Protein AF-A0A7C8EV08-F1 (afdb_monomer)

Radius of gyration: 20.15 Å; Cα contacts (8 Å, |Δi|>4): 175; chains: 1; bounding box: 51×31×56 Å

pLDDT: mean 90.99, std 9.5, range [58.81, 98.06]

Solvent-accessible surface area (backbone atoms only — not comparable to full-atom values): 7073 Å² total; per-residue (Å²): 111,72,67,62,53,53,52,52,51,51,51,54,48,47,67,58,46,49,74,68,49,52,80,75,51,81,78,78,86,45,74,66,55,48,52,53,45,43,43,73,73,70,44,50,77,42,79,73,40,77,45,84,78,39,63,85,80,28,79,40,29,36,39,30,23,52,74,82,27,44,30,39,39,35,33,42,93,42,72,69,52,44,54,54,45,52,54,52,50,27,74,74,65,35,70,69,25,48,29,61,40,94,58,31,38,41,40,44,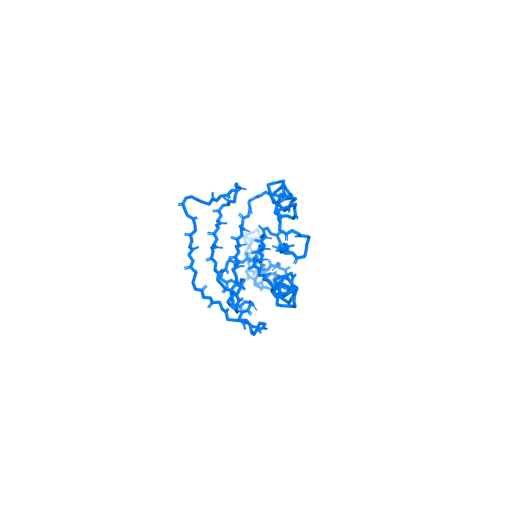55,64,93,48,65,67,59,35,44,52,53,34,52,52,55,52,69,107

Structure (mmCIF, N/CA/C/O backbone):
data_AF-A0A7C8EV08-F1
#
_entry.id   AF-A0A7C8EV08-F1
#
loop_
_atom_site.group_PDB
_atom_site.id
_atom_site.type_symbol
_atom_site.label_atom_id
_atom_site.label_alt_id
_atom_site.label_comp_id
_atom_site.label_asym_id
_atom_site.label_entity_id
_atom_site.label_seq_id
_atom_site.pdbx_PDB_ins_code
_atom_site.Cartn_x
_atom_site.Cartn_y
_atom_site.Cartn_z
_atom_site.occupancy
_atom_site.B_iso_or_equiv
_atom_site.auth_seq_id
_atom_site.auth_comp_id
_atom_site.auth_asym_id
_atom_site.auth_atom_id
_atom_site.pdbx_PDB_model_num
ATOM 1 N N . MET A 1 1 ? -38.322 -14.344 39.612 1.00 61.31 1 MET A N 1
ATOM 2 C CA . MET A 1 1 ? -38.398 -15.280 38.462 1.00 61.31 1 MET A CA 1
ATOM 3 C C . MET A 1 1 ? -38.534 -14.573 37.110 1.00 61.31 1 MET A C 1
ATOM 5 O O . MET A 1 1 ? -37.682 -14.799 36.267 1.00 61.31 1 MET A O 1
ATOM 9 N N . LYS A 1 2 ? -39.500 -13.661 36.900 1.00 66.44 2 LYS A N 1
ATOM 10 C CA . LYS A 1 2 ? -39.707 -12.978 35.597 1.00 66.44 2 LYS A CA 1
ATOM 11 C C . LYS A 1 2 ? -38.476 -12.233 35.037 1.00 66.44 2 LYS A C 1
ATOM 13 O O . LYS A 1 2 ? -38.202 -12.334 33.852 1.00 66.44 2 LYS A O 1
ATOM 18 N N . ARG A 1 3 ? -37.696 -11.543 35.882 1.00 65.81 3 ARG A N 1
ATOM 19 C CA . ARG A 1 3 ? -36.485 -10.810 35.448 1.00 65.81 3 ARG A CA 1
ATOM 20 C C . ARG A 1 3 ? -35.357 -11.726 34.959 1.00 65.81 3 ARG A C 1
ATOM 22 O O . ARG A 1 3 ? -34.731 -11.413 33.960 1.00 65.81 3 ARG A O 1
ATOM 29 N N . ALA A 1 4 ? -35.143 -12.868 35.614 1.00 73.81 4 ALA A N 1
ATOM 30 C CA . ALA A 1 4 ? -34.124 -13.838 35.202 1.00 73.81 4 ALA A CA 1
ATOM 31 C C . ALA A 1 4 ? -34.464 -14.485 33.847 1.00 73.81 4 ALA A C 1
ATOM 33 O O . ALA A 1 4 ? -33.584 -14.704 33.023 1.00 73.81 4 ALA A O 1
ATOM 34 N N . LEU A 1 5 ? -35.755 -14.718 33.597 1.00 79.06 5 LEU A N 1
ATOM 35 C CA . LEU A 1 5 ? -36.247 -15.295 32.347 1.00 79.06 5 LEU A CA 1
ATOM 36 C C . LEU A 1 5 ? -36.130 -14.301 31.177 1.00 79.06 5 LEU A C 1
ATOM 38 O O . LEU A 1 5 ? -35.709 -14.683 30.092 1.00 79.06 5 LEU A O 1
ATOM 42 N N . ILE A 1 6 ? -36.403 -13.014 31.420 1.00 80.94 6 ILE A N 1
ATOM 43 C CA . ILE A 1 6 ? -36.201 -11.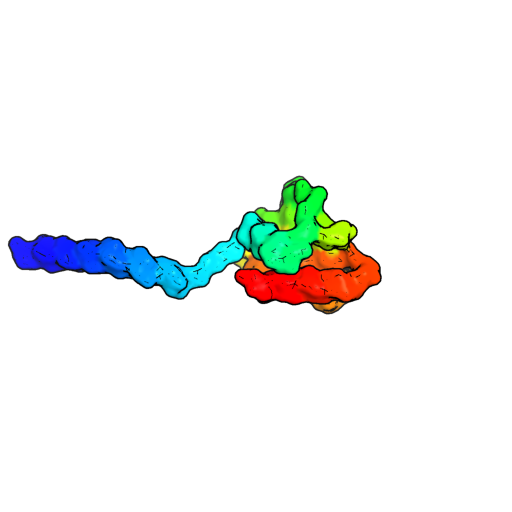938 30.433 1.00 80.94 6 ILE A CA 1
ATOM 44 C C . ILE A 1 6 ? -34.713 -11.768 30.097 1.00 80.94 6 ILE A C 1
ATOM 46 O O . ILE A 1 6 ? -34.361 -11.694 28.926 1.00 80.94 6 ILE A O 1
ATOM 50 N N . VAL A 1 7 ? -33.832 -11.753 31.104 1.00 83.19 7 VAL A N 1
ATOM 51 C CA . VAL A 1 7 ? -32.379 -11.641 30.883 1.00 83.19 7 VAL A CA 1
ATOM 52 C C . VAL A 1 7 ? -31.855 -12.834 30.083 1.00 83.19 7 VAL A C 1
ATOM 54 O O . VAL A 1 7 ? -31.109 -12.645 29.129 1.00 83.19 7 VAL A O 1
ATOM 57 N N . SER A 1 8 ? -32.294 -14.053 30.407 1.00 82.69 8 SER A N 1
ATOM 58 C CA . SER A 1 8 ? -31.912 -15.254 29.656 1.00 82.69 8 SER A CA 1
ATOM 59 C C . SER A 1 8 ? -32.386 -15.209 28.199 1.00 82.69 8 SER A C 1
ATOM 61 O O . SER A 1 8 ? -31.625 -15.585 27.310 1.00 82.69 8 SER A O 1
ATOM 63 N N . LEU A 1 9 ? -33.593 -14.694 27.941 1.00 84.75 9 LEU A N 1
ATOM 64 C CA . LEU A 1 9 ? -34.120 -14.532 26.585 1.00 84.75 9 LEU A CA 1
ATOM 65 C C . LEU A 1 9 ? -33.314 -13.502 25.775 1.00 84.75 9 LEU A C 1
ATOM 67 O O . LEU A 1 9 ? -33.031 -13.730 24.604 1.00 84.75 9 LEU A O 1
ATOM 71 N N . ILE A 1 10 ? -32.909 -12.395 26.406 1.00 85.19 10 ILE A N 1
ATOM 72 C CA . ILE A 1 10 ? -32.084 -11.351 25.777 1.00 85.19 10 ILE A CA 1
ATOM 73 C C . ILE A 1 10 ? -30.692 -11.889 25.434 1.00 85.19 10 ILE A C 1
ATOM 75 O O . ILE A 1 10 ? -30.204 -11.651 24.334 1.00 85.19 10 ILE A O 1
ATOM 79 N N . VAL A 1 11 ? -30.065 -12.646 26.338 1.00 85.31 11 VAL A N 1
ATOM 80 C CA . VAL A 1 11 ? -28.749 -13.258 26.092 1.00 85.31 11 VAL A CA 1
ATOM 81 C C . VAL A 1 11 ? -28.829 -14.296 24.970 1.00 85.31 11 VAL A C 1
ATOM 83 O O . VAL A 1 11 ? -27.979 -14.295 24.084 1.00 85.31 11 VAL A O 1
ATOM 86 N N . ALA A 1 12 ? -29.869 -15.136 24.957 1.00 85.12 12 ALA A N 1
ATOM 87 C CA . ALA A 1 12 ? -30.092 -16.098 23.878 1.00 85.12 12 ALA A CA 1
ATOM 88 C C . ALA A 1 12 ? -30.326 -15.398 22.529 1.00 85.12 12 ALA A C 1
ATOM 90 O O . ALA A 1 12 ? -29.753 -15.803 21.521 1.00 85.12 12 ALA A O 1
ATOM 91 N N . ALA A 1 13 ? -31.105 -14.313 22.516 1.00 85.06 13 ALA A N 1
ATOM 92 C CA . ALA A 1 13 ? -31.314 -13.508 21.319 1.00 85.06 13 ALA A CA 1
ATOM 93 C C . ALA A 1 13 ? -30.006 -12.866 20.828 1.00 85.06 13 ALA A C 1
ATOM 95 O O . ALA A 1 13 ? -29.711 -12.953 19.643 1.00 85.06 13 ALA A O 1
ATOM 96 N N . LEU A 1 14 ? -29.190 -12.292 21.719 1.00 83.50 14 LEU A N 1
ATOM 97 C CA . LEU A 1 14 ? -27.880 -11.717 21.384 1.00 83.50 14 LEU A CA 1
ATOM 98 C C . LEU A 1 14 ? -26.917 -12.755 20.797 1.00 83.50 14 LEU A C 1
ATOM 100 O O . LEU A 1 14 ? -26.275 -12.474 19.790 1.00 83.50 14 LEU A O 1
ATOM 104 N N . LEU A 1 15 ? -26.853 -13.960 21.369 1.00 84.75 15 LEU A N 1
ATOM 105 C CA . LEU A 1 15 ? -25.997 -15.040 20.863 1.00 84.75 15 LEU A CA 1
ATOM 106 C C . LEU A 1 15 ? -26.370 -15.482 19.442 1.00 84.75 15 LEU A C 1
ATOM 108 O O . LEU A 1 15 ? -25.491 -15.873 18.679 1.00 84.75 15 LEU A O 1
ATOM 112 N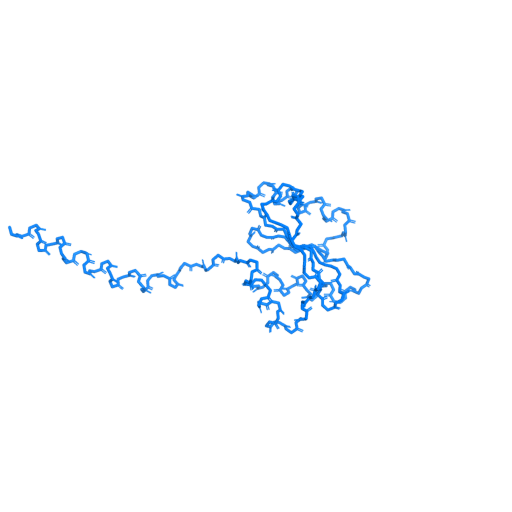 N . ILE A 1 16 ? -27.650 -15.391 19.076 1.00 84.38 16 ILE A N 1
ATOM 113 C CA . ILE A 1 16 ? -28.130 -15.688 17.720 1.00 84.38 16 ILE A CA 1
ATOM 114 C C . ILE A 1 16 ? -27.919 -14.485 16.790 1.00 84.38 16 ILE A C 1
ATOM 116 O O . ILE A 1 16 ? -27.589 -14.661 15.620 1.00 84.38 16 ILE A O 1
ATOM 120 N N . LEU A 1 17 ? -28.080 -13.259 17.296 1.00 80.75 17 LEU A N 1
ATOM 121 C CA . LEU A 1 17 ? -28.001 -12.042 16.489 1.00 80.75 17 LEU A CA 1
ATOM 122 C C . LEU A 1 17 ? -26.558 -11.684 16.099 1.00 80.75 17 LEU A C 1
ATOM 124 O O . LEU A 1 17 ? -26.330 -11.231 14.984 1.00 80.75 17 LEU A O 1
ATOM 128 N N . ILE A 1 18 ? -25.577 -11.908 16.979 1.00 76.62 18 ILE A N 1
ATOM 129 C CA . ILE A 1 18 ? -24.162 -11.568 16.738 1.00 76.62 18 ILE A CA 1
ATOM 130 C C . ILE A 1 18 ? -23.595 -12.207 15.451 1.00 76.62 18 ILE A C 1
ATOM 132 O O . ILE A 1 18 ? -23.080 -11.457 14.624 1.00 76.62 18 ILE A O 1
ATOM 136 N N . PRO A 1 19 ? -23.698 -13.529 15.204 1.00 75.50 19 PRO A N 1
ATOM 137 C CA . PRO A 1 19 ? -23.173 -14.132 13.974 1.00 75.50 19 PRO A CA 1
ATOM 138 C C . PRO A 1 19 ? -23.948 -13.722 12.713 1.00 75.50 19 PRO A C 1
ATOM 140 O O . PRO A 1 19 ? -23.389 -13.764 11.624 1.00 75.50 19 PRO A O 1
ATOM 143 N N . VAL A 1 20 ? -25.209 -13.294 12.845 1.00 80.31 20 VAL A N 1
ATOM 144 C CA . 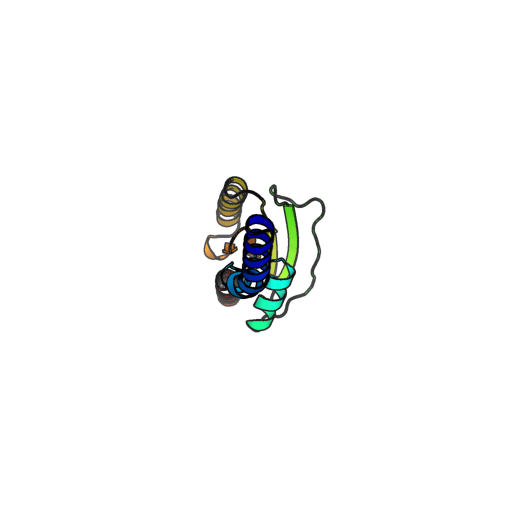VAL A 1 20 ? -26.015 -12.769 11.727 1.00 80.31 20 VAL A CA 1
ATOM 145 C C . VAL A 1 20 ? -25.628 -11.326 11.390 1.00 80.31 20 VAL A C 1
ATOM 147 O O . VAL A 1 20 ? -25.693 -10.927 10.231 1.00 80.31 20 VAL A O 1
ATOM 150 N N . LEU A 1 21 ? -25.211 -10.544 12.390 1.00 72.38 21 LEU A N 1
ATOM 151 C CA . LEU A 1 21 ? -24.774 -9.158 12.220 1.00 72.38 21 LEU A CA 1
ATOM 152 C C . LEU A 1 21 ? -23.282 -9.034 11.875 1.00 72.38 21 LEU A C 1
ATOM 154 O O . LEU A 1 21 ? -22.895 -8.038 11.278 1.00 72.38 21 LEU A O 1
ATOM 158 N N . ALA A 1 22 ? -22.447 -10.021 12.214 1.00 64.81 22 ALA A N 1
ATOM 159 C CA . ALA A 1 22 ? -21.010 -10.009 11.919 1.00 64.81 22 ALA A CA 1
ATOM 160 C C . ALA A 1 22 ? -20.665 -9.763 10.429 1.00 64.81 22 ALA A C 1
ATO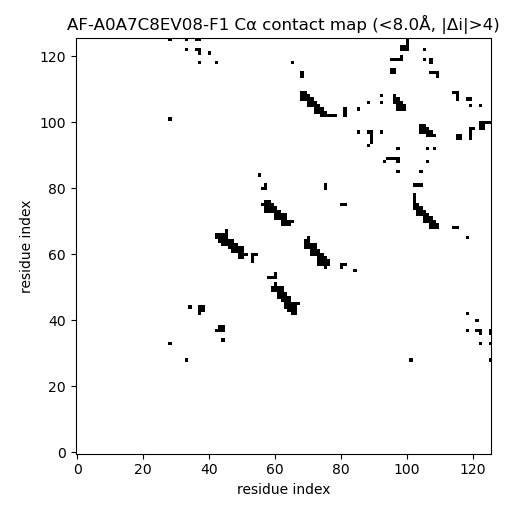M 162 O O . ALA A 1 22 ? -19.775 -8.955 10.179 1.00 64.81 22 ALA A O 1
ATOM 163 N N . PRO A 1 23 ? -21.379 -10.339 9.435 1.00 64.81 23 PRO A N 1
ATOM 164 C CA . PRO A 1 23 ? -21.137 -10.070 8.014 1.00 64.81 23 PRO A CA 1
ATOM 165 C C . PRO A 1 23 ? -21.542 -8.659 7.565 1.00 64.81 23 PRO A C 1
ATOM 167 O O . PRO A 1 23 ? -21.214 -8.262 6.452 1.00 64.81 23 PRO A O 1
ATOM 170 N N . LEU A 1 24 ? -22.292 -7.912 8.387 1.00 67.75 24 LEU A N 1
ATOM 171 C CA . LEU A 1 24 ? -22.688 -6.532 8.083 1.00 67.75 24 LEU A CA 1
ATOM 172 C C . LEU A 1 24 ? -21.592 -5.518 8.434 1.00 67.75 24 LEU A C 1
ATOM 174 O O . LEU A 1 24 ? -21.694 -4.359 8.032 1.00 67.75 24 LEU A O 1
ATOM 178 N N . PHE A 1 25 ? -20.560 -5.928 9.177 1.00 61.41 25 PHE A N 1
ATOM 179 C CA . PHE A 1 25 ? -19.394 -5.092 9.433 1.00 61.41 25 PHE A CA 1
ATOM 180 C C . PHE A 1 25 ? -18.341 -5.366 8.354 1.00 61.41 25 PHE A C 1
ATOM 182 O O . PHE A 1 25 ? -17.959 -6.523 8.172 1.00 61.41 25 PHE A O 1
ATOM 189 N N . PRO A 1 26 ? -17.866 -4.337 7.629 1.00 58.81 26 PRO A N 1
ATOM 190 C CA . PRO A 1 26 ? -16.824 -4.525 6.630 1.00 58.81 26 PRO A CA 1
ATOM 191 C C . PRO A 1 26 ? -15.574 -5.097 7.304 1.00 58.81 26 PRO A C 1
ATOM 193 O O . PRO A 1 26 ? -15.142 -4.603 8.350 1.00 58.81 26 PRO A O 1
ATOM 196 N N . SER A 1 27 ? -15.003 -6.147 6.715 1.00 65.50 27 SER A N 1
AT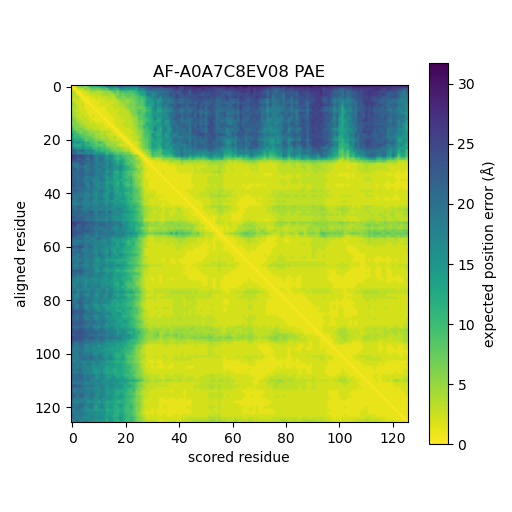OM 197 C CA . SER A 1 27 ? -13.715 -6.683 7.141 1.00 65.50 27 SER A CA 1
ATOM 198 C C . SER A 1 27 ? -12.669 -5.578 7.048 1.00 65.50 27 SER A C 1
ATOM 200 O O . SER A 1 27 ? -12.509 -4.950 5.999 1.00 65.50 27 SER A O 1
ATOM 202 N N . GLN A 1 28 ? -11.976 -5.317 8.157 1.00 76.62 28 GLN A N 1
ATOM 203 C CA . GLN A 1 28 ? -10.827 -4.421 8.130 1.00 76.62 28 GLN A CA 1
ATOM 204 C C . GLN A 1 28 ? -9.777 -5.032 7.210 1.00 76.62 28 GLN A C 1
ATOM 206 O O . GLN A 1 28 ? -9.453 -6.213 7.338 1.00 76.62 28 GLN A O 1
ATOM 211 N N . LEU A 1 29 ? -9.283 -4.232 6.270 1.00 88.00 29 LEU A N 1
ATOM 212 C CA . LEU A 1 29 ? -8.223 -4.659 5.374 1.00 88.00 29 LEU A CA 1
ATOM 213 C C . LEU A 1 29 ? -6.956 -4.930 6.204 1.00 88.00 29 LEU A C 1
ATOM 215 O O . LEU A 1 29 ? -6.604 -4.137 7.079 1.00 88.00 29 LEU A O 1
ATOM 219 N N . THR A 1 30 ? -6.290 -6.055 5.958 1.00 91.94 30 THR A N 1
ATOM 220 C CA . THR A 1 30 ? -5.005 -6.403 6.585 1.00 91.94 30 THR A CA 1
ATOM 221 C C . THR A 1 30 ? -3.912 -6.466 5.527 1.00 91.94 30 THR A C 1
ATOM 223 O O . THR A 1 30 ? -4.208 -6.504 4.333 1.00 91.94 30 THR A O 1
ATOM 226 N N . VAL A 1 31 ? -2.645 -6.485 5.949 1.00 89.94 31 VAL A N 1
ATOM 227 C CA . VAL A 1 31 ? -1.508 -6.642 5.025 1.00 89.94 31 VAL A CA 1
ATOM 228 C C . VAL A 1 31 ? -1.632 -7.956 4.248 1.00 89.94 31 VAL A C 1
ATOM 230 O O . VAL A 1 31 ? -1.523 -7.960 3.026 1.00 89.94 31 VAL A O 1
ATOM 233 N N . GLU A 1 32 ? -1.967 -9.043 4.940 1.00 91.00 32 GLU A N 1
ATOM 234 C CA . GLU A 1 32 ? -2.171 -10.362 4.339 1.00 91.00 32 GLU A CA 1
ATOM 235 C C . GLU A 1 32 ? -3.369 -10.358 3.381 1.00 91.00 32 GLU A C 1
ATOM 237 O O . GLU A 1 32 ? -3.278 -10.878 2.274 1.00 91.00 32 GLU A O 1
ATOM 242 N N . GLY A 1 33 ? -4.476 -9.707 3.758 1.00 92.81 33 GLY A N 1
ATOM 243 C CA . GLY A 1 33 ? -5.649 -9.577 2.891 1.00 92.81 33 GLY A CA 1
ATOM 244 C C . GLY A 1 33 ? -5.361 -8.765 1.625 1.00 92.81 33 GLY A C 1
ATOM 245 O O . GLY A 1 33 ? -5.908 -9.063 0.565 1.00 92.81 33 GLY A O 1
ATOM 246 N N . ILE A 1 34 ? -4.464 -7.777 1.707 1.00 95.56 34 ILE A N 1
ATOM 247 C CA . ILE A 1 34 ? -3.978 -7.044 0.533 1.00 95.56 34 ILE A CA 1
ATOM 248 C C . ILE A 1 34 ? -3.178 -7.973 -0.373 1.00 95.56 34 ILE A C 1
ATOM 250 O O . ILE A 1 34 ? -3.433 -8.012 -1.572 1.00 95.56 34 ILE A O 1
ATOM 254 N N . GLU A 1 35 ? -2.234 -8.734 0.172 1.00 94.25 35 GLU A N 1
ATOM 255 C CA . GLU A 1 35 ? -1.406 -9.664 -0.604 1.00 94.25 35 GLU A CA 1
ATOM 256 C C . GLU A 1 35 ? -2.246 -10.731 -1.302 1.00 94.25 35 GLU A C 1
ATOM 258 O O . GLU A 1 35 ? -2.135 -10.908 -2.517 1.00 94.25 35 GLU A O 1
ATOM 263 N N . GLU A 1 36 ? -3.143 -11.383 -0.564 1.00 94.62 36 GLU A N 1
ATOM 264 C CA . GLU A 1 36 ? -4.084 -12.360 -1.110 1.00 94.62 36 GLU A CA 1
ATOM 265 C C . GLU A 1 36 ? -4.991 -11.735 -2.173 1.00 94.62 36 GLU A C 1
ATOM 267 O O . GLU A 1 36 ? -5.188 -12.319 -3.241 1.00 94.62 36 GLU A O 1
ATOM 272 N N . GLY A 1 37 ? -5.498 -10.525 -1.924 1.00 95.00 37 GLY A N 1
ATOM 273 C CA . GLY A 1 37 ? -6.306 -9.773 -2.878 1.00 95.00 37 GLY A CA 1
ATOM 274 C C . GLY A 1 37 ? -5.550 -9.471 -4.173 1.00 95.00 37 GLY A C 1
ATOM 275 O O . GLY A 1 37 ? -6.053 -9.724 -5.270 1.00 95.00 37 GLY A O 1
ATOM 276 N N . MET A 1 38 ? -4.306 -9.004 -4.072 1.00 97.44 38 MET A N 1
ATOM 277 C CA . MET A 1 38 ? -3.448 -8.735 -5.228 1.00 97.44 38 MET A CA 1
ATOM 278 C C . MET A 1 38 ? -3.136 -10.018 -6.012 1.00 97.44 38 MET A C 1
ATOM 280 O O . MET A 1 38 ? -3.210 -10.017 -7.244 1.00 97.44 38 MET A O 1
ATOM 284 N N . ILE A 1 39 ? -2.863 -11.130 -5.326 1.00 96.69 39 ILE A N 1
ATOM 285 C CA . ILE A 1 39 ? -2.695 -12.446 -5.961 1.00 96.69 39 ILE A CA 1
ATOM 286 C C . ILE A 1 39 ? -3.989 -12.873 -6.669 1.00 96.69 39 ILE A C 1
ATOM 288 O O . ILE A 1 39 ? -3.943 -13.333 -7.811 1.00 96.69 39 ILE A O 1
ATOM 292 N N . GLY A 1 40 ? -5.151 -12.648 -6.050 1.00 95.81 40 GLY A N 1
ATOM 293 C CA . GLY A 1 40 ? -6.470 -12.893 -6.642 1.00 95.81 40 GLY A CA 1
ATOM 294 C C . GLY A 1 40 ? -6.731 -12.086 -7.920 1.00 95.81 40 GLY A C 1
ATOM 295 O O . GLY A 1 40 ? -7.373 -12.582 -8.845 1.00 95.81 40 GLY A O 1
ATOM 296 N N . HIS A 1 41 ? -6.163 -10.882 -8.027 1.00 96.19 41 HIS A N 1
ATOM 297 C CA . HIS A 1 41 ? -6.162 -10.071 -9.251 1.00 96.19 41 HIS A CA 1
ATOM 298 C C . HIS A 1 41 ? -5.121 -10.509 -10.303 1.00 96.19 41 HIS A C 1
ATOM 300 O O . HIS A 1 41 ? -5.013 -9.884 -11.363 1.00 96.19 41 HIS A O 1
ATOM 306 N N . GLY A 1 42 ? -4.376 -11.589 -10.051 1.00 96.56 42 GLY A N 1
ATOM 307 C CA . GLY A 1 42 ? -3.399 -12.159 -10.977 1.00 96.56 42 GLY A CA 1
ATOM 308 C C . GLY A 1 42 ? -2.026 -11.487 -10.935 1.00 96.56 42 GLY A C 1
ATOM 309 O O . GLY A 1 42 ? -1.284 -11.564 -11.918 1.00 96.56 42 GLY A O 1
ATOM 310 N N . PHE A 1 43 ? -1.686 -10.805 -9.838 1.00 98.00 43 PHE A N 1
ATOM 311 C CA . PHE A 1 43 ? -0.334 -10.301 -9.610 1.00 98.00 43 PHE A CA 1
ATOM 312 C C . PHE A 1 43 ? 0.519 -11.319 -8.851 1.00 98.00 43 PHE A C 1
ATOM 314 O O . PHE A 1 43 ? 0.045 -12.052 -7.991 1.00 98.00 43 PHE A O 1
ATOM 321 N N . THR A 1 44 ? 1.811 -11.325 -9.145 1.00 98.06 44 THR A N 1
ATOM 322 C CA . THR A 1 44 ? 2.830 -12.037 -8.383 1.00 98.06 44 THR A CA 1
ATOM 323 C C . THR A 1 44 ? 3.448 -11.071 -7.387 1.00 98.06 44 THR A C 1
ATOM 325 O O . THR A 1 44 ? 3.983 -10.035 -7.792 1.00 98.06 44 THR A O 1
ATOM 328 N N . ILE A 1 45 ? 3.401 -11.429 -6.107 1.00 97.31 45 ILE A N 1
ATOM 329 C CA . ILE A 1 45 ? 4.091 -10.722 -5.027 1.00 97.31 45 ILE A CA 1
ATOM 330 C C . ILE A 1 45 ? 5.422 -11.429 -4.746 1.00 97.31 45 ILE A C 1
ATOM 332 O O . ILE A 1 45 ? 5.499 -12.658 -4.788 1.00 97.31 45 ILE A O 1
ATOM 336 N N . GLY A 1 46 ? 6.486 -10.668 -4.505 1.00 95.75 46 GLY A N 1
ATOM 337 C CA . GLY A 1 46 ? 7.796 -11.217 -4.154 1.00 95.75 46 GLY A CA 1
ATOM 338 C C . GLY A 1 46 ? 8.692 -10.204 -3.452 1.00 95.75 46 GLY A C 1
ATOM 339 O O . GLY A 1 46 ? 8.338 -9.033 -3.355 1.00 95.75 46 GLY A O 1
ATOM 340 N N . ASN A 1 47 ? 9.875 -10.636 -3.002 1.00 95.31 47 ASN A N 1
ATOM 341 C CA . ASN A 1 47 ? 10.854 -9.799 -2.284 1.00 95.31 47 ASN A CA 1
ATOM 342 C C . ASN A 1 47 ? 10.244 -9.017 -1.110 1.00 95.31 47 ASN A C 1
ATOM 344 O O . ASN A 1 47 ? 10.559 -7.849 -0.896 1.00 95.31 47 ASN A O 1
ATOM 348 N N . GLU A 1 48 ? 9.337 -9.656 -0.378 1.00 95.88 48 GLU A N 1
ATOM 349 C CA . GLU A 1 48 ? 8.666 -9.027 0.747 1.00 95.88 48 GLU A CA 1
ATOM 350 C C . GLU A 1 48 ? 9.629 -8.817 1.912 1.00 95.88 48 GLU A C 1
ATOM 352 O O . GLU A 1 48 ? 10.296 -9.743 2.379 1.00 95.88 48 GLU A O 1
ATOM 357 N N . GLN A 1 49 ? 9.662 -7.590 2.411 1.00 96.69 49 GLN A N 1
ATOM 358 C CA . GLN A 1 49 ? 10.456 -7.201 3.555 1.00 96.69 49 GLN A CA 1
ATOM 359 C C . GLN A 1 49 ? 9.679 -6.195 4.398 1.00 96.69 49 GLN A C 1
ATOM 361 O O . GLN A 1 49 ? 9.318 -5.111 3.937 1.00 96.69 49 GLN A O 1
ATOM 366 N N . THR A 1 50 ? 9.458 -6.535 5.664 1.00 95.81 50 THR A N 1
ATOM 367 C CA . THR A 1 50 ? 8.986 -5.563 6.652 1.00 95.81 50 THR A CA 1
ATOM 368 C C . THR A 1 50 ? 10.092 -4.549 6.928 1.00 95.81 50 THR A C 1
ATOM 370 O O . THR A 1 50 ? 11.241 -4.926 7.166 1.00 95.81 50 THR A O 1
ATOM 373 N N . VAL A 1 51 ? 9.746 -3.266 6.895 1.00 94.94 51 VAL A N 1
ATOM 374 C CA . VAL A 1 51 ? 10.665 -2.167 7.203 1.00 94.94 51 VAL A CA 1
ATOM 375 C C . VAL A 1 51 ? 10.512 -1.806 8.681 1.00 94.94 51 VAL A C 1
ATOM 377 O O . VAL A 1 51 ? 9.412 -1.471 9.119 1.00 94.94 51 VAL A O 1
ATOM 380 N N . ASP A 1 52 ? 11.607 -1.902 9.441 1.00 93.38 52 ASP A N 1
ATOM 381 C CA . ASP A 1 52 ? 11.654 -1.620 10.881 1.00 93.38 52 ASP A CA 1
ATOM 382 C C . ASP A 1 52 ? 12.838 -0.682 11.218 1.00 93.38 52 ASP A C 1
ATOM 384 O O . ASP A 1 52 ? 13.990 -1.046 10.954 1.00 93.38 52 ASP A O 1
ATOM 388 N N . PRO A 1 53 ? 12.593 0.522 11.776 1.00 90.00 53 PRO A N 1
ATOM 389 C CA . PRO A 1 53 ? 11.276 1.083 12.078 1.00 90.00 53 PRO A CA 1
ATOM 390 C C . PRO A 1 53 ? 10.499 1.462 10.805 1.00 90.00 53 PRO A C 1
ATOM 392 O O . PRO A 1 53 ? 11.118 1.864 9.818 1.00 90.00 53 PRO A O 1
ATOM 395 N N . PRO A 1 54 ? 9.154 1.404 10.824 1.00 92.38 54 PRO A N 1
ATOM 396 C CA . PRO A 1 54 ? 8.345 1.959 9.749 1.00 92.38 54 PRO A CA 1
ATOM 397 C C . PRO A 1 54 ? 8.637 3.450 9.565 1.00 92.38 54 PRO A C 1
ATOM 399 O O . PRO A 1 54 ? 8.761 4.212 10.529 1.00 92.38 54 PRO A O 1
ATOM 402 N N . GLU A 1 55 ? 8.720 3.882 8.316 1.00 89.62 55 GLU A N 1
ATOM 403 C CA . GLU A 1 55 ? 8.974 5.272 7.972 1.00 89.62 55 GLU A CA 1
ATOM 404 C C . GLU A 1 55 ? 7.664 6.066 7.864 1.00 89.62 55 GLU A C 1
ATOM 406 O O . GLU A 1 55 ? 6.555 5.535 7.964 1.00 89.62 55 GLU A O 1
ATOM 411 N N . ALA A 1 56 ? 7.784 7.380 7.648 1.00 85.06 56 ALA A N 1
ATOM 412 C CA . ALA A 1 56 ? 6.657 8.251 7.307 1.00 85.06 56 ALA A CA 1
ATOM 413 C C . ALA A 1 56 ? 5.499 8.296 8.330 1.00 85.06 56 ALA A C 1
ATOM 415 O O . ALA A 1 56 ? 4.374 8.669 7.997 1.00 85.06 56 ALA A O 1
ATOM 416 N N . GLY A 1 57 ? 5.759 7.930 9.589 1.00 87.81 57 GLY A N 1
ATOM 417 C CA . GLY A 1 57 ? 4.730 7.882 10.630 1.00 87.81 57 GLY A CA 1
ATOM 418 C C . GLY A 1 57 ? 3.698 6.767 10.433 1.00 87.81 57 GLY A C 1
ATOM 419 O O . GLY A 1 57 ? 2.641 6.814 11.069 1.00 87.81 57 GLY A O 1
ATOM 420 N N . ALA A 1 58 ? 3.990 5.795 9.563 1.00 94.56 58 ALA A N 1
ATOM 421 C CA . ALA A 1 58 ? 3.225 4.567 9.436 1.00 94.56 58 ALA A CA 1
ATOM 422 C C . ALA A 1 58 ? 3.384 3.703 10.699 1.00 94.56 58 ALA A C 1
ATOM 424 O O . ALA A 1 58 ? 4.400 3.767 11.390 1.00 94.56 58 ALA A O 1
ATOM 425 N N . ILE A 1 59 ? 2.378 2.883 11.001 1.00 96.12 59 ILE A N 1
ATOM 426 C CA . ILE A 1 59 ? 2.466 1.863 12.060 1.00 96.12 59 ILE A CA 1
ATOM 427 C C . ILE A 1 59 ? 3.054 0.552 11.538 1.00 96.12 59 ILE A C 1
ATOM 429 O O . ILE A 1 59 ? 3.543 -0.271 12.305 1.00 96.12 59 ILE A O 1
ATOM 433 N N . THR A 1 60 ? 2.996 0.339 10.226 1.00 95.12 60 THR A N 1
ATOM 434 C CA . THR A 1 60 ? 3.590 -0.806 9.541 1.00 95.12 60 THR A CA 1
ATOM 435 C C . THR A 1 60 ? 3.960 -0.382 8.131 1.00 95.12 60 THR A C 1
ATOM 437 O O . THR A 1 60 ? 3.225 0.373 7.490 1.00 95.12 60 THR A O 1
ATOM 440 N N . GLN A 1 61 ? 5.102 -0.869 7.658 1.00 96.25 61 GLN A N 1
ATOM 441 C CA . GLN A 1 61 ? 5.557 -0.681 6.292 1.00 96.25 61 GLN A CA 1
ATOM 442 C C . GLN A 1 61 ? 6.119 -1.995 5.758 1.00 96.25 61 GLN A C 1
ATOM 444 O O . GLN A 1 61 ? 6.918 -2.655 6.425 1.00 96.25 61 GLN A O 1
ATOM 449 N N . LYS A 1 62 ? 5.725 -2.351 4.538 1.00 96.69 62 LYS A N 1
ATOM 450 C CA . LYS A 1 62 ? 6.266 -3.499 3.810 1.00 96.69 62 LYS A CA 1
ATOM 451 C C . LYS A 1 62 ? 6.764 -3.036 2.445 1.00 96.69 62 LYS A C 1
ATOM 453 O O .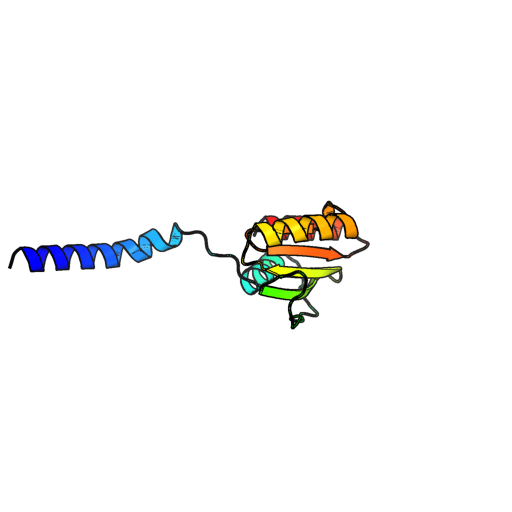 LYS A 1 62 ? 6.022 -2.409 1.690 1.00 96.69 62 LYS A O 1
ATOM 458 N N . ALA A 1 63 ? 8.023 -3.327 2.148 1.00 97.00 63 ALA A N 1
ATOM 459 C CA . ALA A 1 63 ? 8.570 -3.253 0.802 1.00 97.00 63 ALA A CA 1
ATOM 460 C C . ALA A 1 63 ? 8.345 -4.603 0.122 1.00 97.00 63 ALA A C 1
ATOM 462 O O . ALA A 1 63 ? 8.531 -5.650 0.737 1.00 97.00 63 ALA A O 1
ATOM 463 N N . MET A 1 64 ? 7.909 -4.586 -1.127 1.00 97.62 64 MET A N 1
ATOM 464 C CA . MET A 1 64 ? 7.664 -5.787 -1.912 1.00 97.62 64 MET A CA 1
ATOM 465 C C . MET A 1 64 ? 7.861 -5.484 -3.395 1.00 97.62 64 MET A C 1
ATOM 467 O O . MET A 1 64 ? 8.041 -4.338 -3.803 1.00 97.62 64 MET A O 1
ATOM 471 N N . THR A 1 65 ? 7.767 -6.518 -4.215 1.00 97.94 65 THR A N 1
ATOM 472 C CA . THR A 1 65 ? 7.661 -6.399 -5.665 1.00 97.94 65 THR A CA 1
ATOM 473 C C . THR A 1 65 ? 6.328 -6.952 -6.139 1.00 97.94 65 THR A C 1
ATOM 475 O O . THR A 1 65 ? 5.900 -8.007 -5.680 1.00 97.94 65 THR A O 1
ATOM 478 N N . VAL A 1 66 ? 5.685 -6.256 -7.075 1.00 97.94 66 VAL A N 1
ATOM 479 C CA . VAL A 1 66 ? 4.424 -6.659 -7.710 1.00 97.94 66 VAL A CA 1
ATOM 480 C C . VAL A 1 66 ? 4.666 -6.800 -9.207 1.00 97.94 66 VAL A C 1
ATOM 482 O O . VAL A 1 66 ? 4.879 -5.808 -9.902 1.00 97.94 66 VAL A O 1
ATOM 485 N N . ASN A 1 67 ? 4.692 -8.032 -9.721 1.00 97.69 67 ASN A N 1
ATOM 486 C CA . ASN A 1 67 ? 5.118 -8.337 -11.097 1.00 97.69 67 ASN A CA 1
ATOM 487 C C . ASN A 1 67 ? 6.463 -7.674 -11.474 1.00 97.69 67 ASN A C 1
ATOM 489 O O . ASN A 1 67 ? 6.642 -7.197 -12.595 1.00 97.69 67 ASN A O 1
ATOM 493 N N . GLY A 1 68 ? 7.401 -7.621 -10.522 1.00 95.75 68 GLY A N 1
ATOM 494 C CA . GLY A 1 68 ? 8.721 -7.009 -10.701 1.00 95.75 68 GLY A CA 1
ATOM 495 C C . GLY A 1 68 ? 8.760 -5.478 -10.609 1.00 95.75 68 GLY A C 1
ATOM 496 O O . GLY A 1 68 ? 9.834 -4.911 -10.780 1.00 95.75 68 GLY A O 1
ATOM 497 N N . ALA A 1 69 ? 7.636 -4.802 -10.349 1.00 97.50 69 ALA A N 1
ATOM 498 C CA . ALA A 1 69 ? 7.625 -3.391 -9.959 1.00 97.50 69 ALA A CA 1
ATOM 499 C C . ALA A 1 69 ? 7.867 -3.260 -8.455 1.00 97.50 69 ALA A C 1
ATOM 501 O O . ALA A 1 69 ? 7.242 -3.992 -7.689 1.00 97.50 69 ALA A O 1
ATOM 502 N N . ASP A 1 70 ? 8.701 -2.313 -8.034 1.00 97.94 70 ASP A N 1
ATOM 503 C CA . ASP A 1 70 ? 8.883 -2.028 -6.613 1.00 97.94 70 ASP A CA 1
ATOM 504 C C . ASP A 1 70 ? 7.606 -1.402 -6.052 1.00 97.94 70 ASP A C 1
ATOM 506 O O . ASP A 1 70 ? 7.008 -0.508 -6.659 1.00 97.94 70 ASP A O 1
ATOM 510 N N . ALA A 1 71 ? 7.169 -1.883 -4.895 1.00 97.56 71 ALA A N 1
ATOM 511 C CA . ALA A 1 71 ? 5.975 -1.401 -4.234 1.00 97.56 71 ALA A CA 1
ATOM 512 C C . ALA A 1 71 ? 6.191 -1.271 -2.728 1.00 97.56 71 ALA A C 1
ATOM 514 O O . ALA A 1 71 ? 6.786 -2.133 -2.081 1.00 97.56 71 ALA A O 1
ATOM 515 N N . TYR A 1 72 ? 5.666 -0.190 -2.167 1.00 97.12 72 TYR A N 1
ATOM 516 C CA . TYR A 1 72 ? 5.770 0.123 -0.751 1.00 97.12 72 TYR A CA 1
ATOM 517 C C . TYR A 1 72 ? 4.370 0.283 -0.180 1.00 97.12 72 TYR A C 1
ATOM 519 O O . TYR A 1 72 ? 3.630 1.192 -0.565 1.00 97.12 72 TYR A O 1
ATOM 527 N N . LEU A 1 73 ? 4.013 -0.626 0.719 1.00 97.62 73 LEU A N 1
ATOM 528 C CA . LEU A 1 73 ? 2.748 -0.624 1.429 1.00 97.62 73 LEU A CA 1
ATOM 529 C C . LEU A 1 73 ? 2.943 0.012 2.802 1.00 97.62 73 LEU A C 1
ATOM 531 O O . LEU A 1 73 ? 3.814 -0.405 3.562 1.00 97.62 73 LEU A O 1
ATOM 535 N N . TYR A 1 74 ? 2.105 0.989 3.124 1.00 97.12 74 TYR A N 1
ATOM 536 C CA . TYR A 1 74 ? 2.112 1.707 4.393 1.00 97.12 74 TYR A CA 1
ATOM 537 C C . TYR A 1 74 ? 0.746 1.590 5.055 1.00 97.12 74 TYR A C 1
ATOM 539 O O . TYR A 1 74 ? -0.266 1.820 4.396 1.00 97.12 74 TYR A O 1
ATOM 547 N N . GLN A 1 75 ? 0.719 1.306 6.354 1.00 96.62 75 GLN A N 1
ATOM 548 C CA . GLN A 1 75 ? -0.490 1.334 7.176 1.00 96.62 75 GLN A CA 1
ATOM 549 C C . GLN A 1 75 ? -0.432 2.490 8.171 1.00 96.62 75 GLN A C 1
ATOM 551 O O . GLN A 1 75 ? 0.602 2.727 8.798 1.00 96.62 75 GLN A O 1
ATOM 556 N N . PHE A 1 76 ? -1.558 3.170 8.374 1.00 96.06 76 PHE A N 1
ATOM 557 C CA . PHE A 1 76 ? -1.671 4.290 9.305 1.00 96.06 76 PHE A CA 1
ATOM 558 C C . PHE A 1 76 ? -2.753 4.051 10.360 1.00 96.06 76 PHE A C 1
ATOM 560 O O . PHE A 1 76 ? -3.744 3.368 10.131 1.00 96.06 76 PHE A O 1
ATOM 567 N N . ASP A 1 77 ? -2.579 4.680 11.516 1.00 94.44 77 ASP A N 1
ATOM 568 C CA . ASP A 1 77 ? -3.562 4.765 12.602 1.00 94.44 77 ASP A CA 1
ATOM 569 C C . ASP A 1 77 ? -4.397 6.060 12.542 1.00 94.44 77 ASP A C 1
ATOM 571 O O . ASP A 1 77 ? -5.306 6.266 13.346 1.00 94.44 77 ASP A O 1
ATOM 575 N N . SER A 1 78 ? -4.075 6.963 11.609 1.00 95.12 78 SER A N 1
ATOM 576 C CA . SER A 1 78 ? -4.642 8.307 11.529 1.00 95.12 78 SER A CA 1
ATOM 577 C C . SER A 1 78 ? -4.785 8.792 10.088 1.00 95.12 78 SER A C 1
ATOM 579 O O . SER A 1 78 ? -3.813 8.819 9.332 1.00 95.12 78 SER A O 1
ATOM 581 N N . GLU A 1 79 ? -5.986 9.262 9.741 1.00 94.94 79 GLU A N 1
ATOM 582 C CA . GLU A 1 79 ? -6.290 9.901 8.451 1.00 94.94 79 GLU A CA 1
ATOM 583 C C . GLU A 1 79 ? -5.379 11.099 8.167 1.00 94.94 79 GLU A C 1
ATOM 585 O O . GLU A 1 79 ? -4.954 11.312 7.036 1.00 94.94 79 GLU A O 1
ATOM 590 N N . LEU A 1 80 ? -5.028 11.868 9.204 1.00 96.19 80 LEU A N 1
ATOM 591 C CA . LEU A 1 80 ? -4.160 13.034 9.057 1.00 96.19 80 LEU A CA 1
ATOM 592 C C . LEU A 1 80 ? -2.754 12.629 8.597 1.00 96.19 80 LEU A C 1
ATOM 594 O O . LEU A 1 80 ? -2.200 13.260 7.697 1.00 96.19 80 LEU A O 1
ATOM 598 N N . LYS A 1 81 ? -2.184 11.576 9.200 1.00 95.81 81 LYS A N 1
ATOM 599 C CA . LYS A 1 81 ? -0.867 11.046 8.811 1.00 95.81 81 LYS A CA 1
ATOM 600 C C . LYS A 1 81 ? -0.920 10.450 7.405 1.00 95.81 81 LYS A C 1
ATOM 602 O O . LYS A 1 81 ? -0.035 10.725 6.598 1.00 95.81 81 LYS A O 1
ATOM 607 N N . LEU A 1 82 ? -1.985 9.704 7.108 1.00 96.62 82 LEU A N 1
ATOM 608 C CA . LEU A 1 82 ? -2.211 9.095 5.802 1.00 96.62 82 LEU A CA 1
ATOM 609 C C . LEU A 1 82 ? -2.256 10.155 4.700 1.00 96.62 82 LEU A C 1
ATOM 611 O O . LEU A 1 82 ? -1.493 10.079 3.743 1.00 96.62 82 LEU A O 1
ATOM 615 N N . GLU A 1 83 ? -3.103 11.176 4.824 1.00 96.62 83 GLU A N 1
ATOM 616 C CA . GLU A 1 83 ? -3.241 12.196 3.779 1.00 96.62 83 GLU A CA 1
ATOM 617 C C . GLU A 1 83 ? -1.992 13.081 3.654 1.00 96.62 83 GLU A C 1
ATOM 619 O O . GLU A 1 83 ? -1.608 13.457 2.541 1.00 96.62 83 GLU A O 1
ATOM 624 N N . ALA A 1 84 ? -1.297 13.356 4.765 1.00 96.06 84 ALA A N 1
ATOM 625 C CA . ALA A 1 84 ? -0.003 14.033 4.725 1.00 96.06 84 ALA A CA 1
ATOM 626 C C . ALA A 1 84 ? 1.020 13.224 3.913 1.00 96.06 84 ALA A C 1
ATOM 628 O O . ALA A 1 84 ? 1.649 13.767 3.000 1.00 96.06 84 ALA A O 1
ATOM 629 N N . GLN A 1 85 ? 1.136 11.920 4.181 1.00 96.50 85 GLN A N 1
ATOM 630 C CA . GLN A 1 85 ? 2.069 11.062 3.461 1.00 96.50 85 GLN A CA 1
ATOM 631 C C . GLN A 1 85 ? 1.661 10.854 2.003 1.00 96.50 85 GLN A C 1
ATOM 633 O O . GLN A 1 85 ? 2.507 10.913 1.113 1.00 96.50 85 GLN A O 1
ATOM 638 N N . ARG A 1 86 ? 0.367 10.687 1.721 1.00 96.38 86 ARG A N 1
ATOM 639 C CA . ARG A 1 86 ? -0.161 10.575 0.358 1.00 96.38 86 ARG A CA 1
ATOM 640 C C . ARG A 1 86 ? 0.238 11.778 -0.490 1.00 96.38 86 ARG A C 1
ATOM 642 O O . ARG A 1 86 ? 0.689 11.606 -1.620 1.00 96.38 86 ARG A O 1
ATOM 649 N N . LYS A 1 87 ? 0.113 12.991 0.056 1.00 96.25 87 LYS A N 1
ATOM 650 C CA . LYS A 1 87 ? 0.520 14.224 -0.630 1.00 96.25 87 LYS A CA 1
ATOM 651 C C . LYS A 1 87 ? 2.020 14.241 -0.932 1.00 96.25 87 LYS A C 1
ATOM 653 O O . LYS A 1 87 ? 2.406 14.619 -2.037 1.00 96.25 87 LYS A O 1
ATOM 658 N N . LEU A 1 88 ? 2.852 13.822 0.024 1.00 94.81 88 LEU A N 1
ATOM 659 C CA . LEU A 1 88 ? 4.303 13.740 -0.161 1.00 94.81 88 LEU A CA 1
ATOM 660 C C . LEU A 1 88 ? 4.674 12.719 -1.242 1.00 94.81 88 LEU A C 1
ATOM 662 O O . LEU A 1 88 ? 5.392 13.059 -2.177 1.00 94.81 88 LEU A O 1
ATOM 666 N N . LEU A 1 89 ? 4.131 11.503 -1.167 1.00 94.38 89 LEU A N 1
ATOM 667 C CA . LEU A 1 89 ? 4.398 10.443 -2.142 1.00 94.38 89 LEU A CA 1
ATOM 668 C C . LEU A 1 89 ? 3.977 10.853 -3.555 1.00 94.38 89 LEU A C 1
ATOM 670 O O . LEU A 1 89 ? 4.742 10.667 -4.495 1.00 94.38 89 LEU A O 1
ATOM 674 N N . LYS A 1 90 ? 2.802 11.470 -3.711 1.00 95.19 90 LYS A N 1
ATOM 675 C CA . LYS A 1 90 ? 2.327 11.960 -5.013 1.00 95.19 90 LYS A CA 1
ATOM 676 C C . LYS A 1 90 ? 3.213 13.058 -5.585 1.00 95.19 90 LYS A C 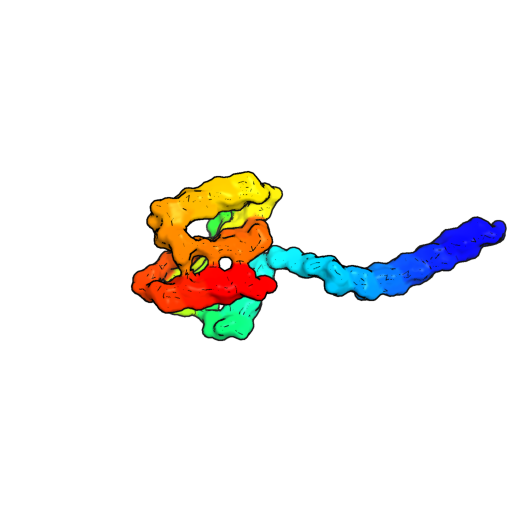1
ATOM 678 O O . LYS A 1 90 ? 3.470 13.072 -6.784 1.00 95.19 90 LYS A O 1
ATOM 683 N N . SER A 1 91 ? 3.723 13.946 -4.731 1.00 94.38 91 SER A N 1
ATOM 684 C CA . SER A 1 91 ? 4.684 14.969 -5.149 1.00 94.38 91 SER A CA 1
ATOM 685 C C . SER A 1 91 ? 6.021 14.374 -5.602 1.00 94.38 91 SER A C 1
ATOM 687 O O . SER A 1 91 ? 6.678 14.978 -6.445 1.00 94.38 91 SER A O 1
ATOM 689 N N . SER A 1 92 ? 6.434 13.235 -5.042 1.00 91.62 92 SER A N 1
ATOM 690 C CA . SER A 1 92 ? 7.717 12.591 -5.351 1.00 91.62 92 SER A CA 1
ATOM 691 C C . SER A 1 92 ? 7.642 11.631 -6.540 1.00 91.62 92 SER A C 1
ATOM 693 O O . SER A 1 92 ? 8.565 11.586 -7.347 1.00 91.62 92 SER A O 1
ATOM 695 N N . PHE A 1 93 ? 6.558 10.860 -6.647 1.00 90.00 93 PHE A N 1
ATOM 696 C CA . PHE A 1 93 ? 6.433 9.739 -7.586 1.00 90.00 93 PHE A CA 1
ATOM 697 C C . PHE A 1 93 ? 5.375 9.950 -8.675 1.00 90.00 93 PHE A C 1
ATOM 699 O O . PHE A 1 93 ? 5.303 9.150 -9.604 1.00 90.00 93 PHE A O 1
ATOM 706 N N . GLY A 1 94 ? 4.562 11.002 -8.581 1.00 90.50 94 GLY A N 1
ATOM 707 C CA . GLY A 1 94 ? 3.426 11.239 -9.470 1.00 90.50 94 GLY A CA 1
ATOM 708 C C . GLY A 1 94 ? 2.100 10.729 -8.902 1.00 90.50 94 GLY A C 1
ATOM 709 O O . GLY A 1 94 ? 2.049 9.832 -8.058 1.00 90.50 94 GLY A O 1
ATOM 710 N N . ASP A 1 95 ? 1.005 11.333 -9.365 1.00 89.31 95 ASP A N 1
ATOM 711 C CA . ASP A 1 95 ? -0.348 11.078 -8.858 1.00 89.31 95 ASP A CA 1
ATOM 712 C C . ASP A 1 95 ? -0.845 9.648 -9.104 1.00 89.31 95 ASP A C 1
ATOM 714 O O . ASP A 1 95 ? -1.621 9.126 -8.306 1.00 89.31 95 ASP A O 1
ATOM 718 N N . ASP A 1 96 ? -0.415 9.030 -10.201 1.00 92.62 96 ASP A N 1
ATOM 719 C CA . ASP A 1 96 ? -0.819 7.695 -10.649 1.00 92.62 96 ASP A CA 1
ATOM 720 C C . ASP A 1 96 ? 0.044 6.568 -10.060 1.00 92.62 96 ASP A C 1
ATOM 722 O O . ASP A 1 96 ? -0.262 5.389 -10.248 1.00 92.62 96 ASP A O 1
ATOM 726 N N . SER A 1 97 ? 1.093 6.928 -9.320 1.00 95.31 97 SER A N 1
ATOM 727 C CA . SER A 1 97 ? 1.993 6.007 -8.622 1.00 95.31 97 SER A CA 1
ATOM 728 C C . SER A 1 97 ? 1.552 5.698 -7.194 1.00 95.31 97 SER A C 1
ATOM 730 O O . SER A 1 97 ? 2.181 4.874 -6.539 1.00 95.31 97 SER A O 1
ATOM 732 N N . VAL A 1 98 ? 0.510 6.366 -6.687 1.00 97.31 98 VAL A N 1
ATOM 733 C CA . VAL A 1 98 ? 0.093 6.265 -5.283 1.00 97.31 98 VAL A CA 1
ATOM 734 C C . VAL A 1 98 ? -1.399 5.993 -5.184 1.00 97.31 98 VAL A C 1
ATOM 736 O O . VAL A 1 98 ? -2.224 6.842 -5.528 1.00 97.31 98 VAL A O 1
ATOM 739 N N . ALA A 1 99 ? -1.732 4.836 -4.628 1.00 97.44 99 ALA A N 1
ATOM 740 C CA . ALA A 1 99 ? -3.090 4.367 -4.422 1.00 97.44 99 ALA A CA 1
ATOM 741 C C . ALA A 1 99 ? -3.444 4.326 -2.930 1.00 97.44 99 ALA A C 1
ATOM 743 O O . ALA A 1 99 ? -2.571 4.145 -2.077 1.00 97.44 99 ALA A O 1
ATOM 744 N N . ARG A 1 100 ? -4.728 4.508 -2.606 1.00 96.69 100 ARG A N 1
ATOM 745 C CA . ARG A 1 100 ? -5.245 4.477 -1.229 1.00 96.69 100 ARG A CA 1
ATOM 746 C C . ARG A 1 100 ? -6.352 3.437 -1.113 1.00 96.69 100 ARG A C 1
ATOM 748 O O . ARG A 1 100 ? -7.290 3.475 -1.898 1.00 96.69 100 ARG A O 1
ATOM 755 N N . ASN A 1 101 ? -6.303 2.617 -0.067 1.00 96.19 101 ASN A N 1
ATOM 756 C CA . ASN A 1 101 ? -7.417 1.763 0.326 1.00 96.19 101 ASN A CA 1
ATOM 757 C C . ASN A 1 101 ? -7.546 1.740 1.855 1.00 96.19 101 ASN A C 1
ATOM 759 O O . ASN A 1 101 ? -6.602 1.391 2.558 1.00 96.19 101 ASN A O 1
ATOM 763 N N . GLN A 1 102 ? -8.697 2.169 2.379 1.00 94.56 102 GLN A N 1
ATOM 764 C CA . GLN A 1 102 ? -8.922 2.373 3.815 1.00 94.56 102 GLN A CA 1
ATOM 765 C C . GLN A 1 102 ? -7.782 3.197 4.455 1.00 94.56 102 GLN A C 1
ATOM 767 O O . GLN A 1 102 ? -7.547 4.345 4.057 1.00 94.56 102 GLN A O 1
ATOM 772 N N . MET A 1 103 ? -7.085 2.597 5.426 1.00 95.94 103 MET A N 1
ATOM 773 C CA . MET A 1 103 ? -5.957 3.153 6.176 1.00 95.94 103 MET A CA 1
ATOM 774 C C . MET A 1 103 ? -4.591 2.773 5.587 1.00 95.94 103 MET A C 1
ATOM 776 O O . MET A 1 103 ? -3.565 2.917 6.256 1.00 95.94 103 MET A O 1
ATOM 780 N N . PHE A 1 104 ? -4.574 2.293 4.343 1.00 97.19 104 PHE A N 1
ATOM 781 C CA . PHE A 1 104 ? -3.372 1.885 3.638 1.00 97.19 104 PHE A CA 1
ATOM 782 C C . PHE A 1 104 ? -3.071 2.792 2.448 1.00 97.19 104 PHE A C 1
ATOM 784 O O . PHE A 1 104 ? -3.969 3.266 1.744 1.00 97.19 104 PHE A O 1
ATOM 791 N N . LEU A 1 105 ? -1.778 2.980 2.200 1.00 97.62 105 LEU A N 1
ATOM 792 C CA . LEU A 1 105 ? -1.252 3.557 0.970 1.00 97.62 105 LEU A CA 1
ATOM 793 C C . LEU A 1 105 ? -0.325 2.560 0.294 1.00 97.62 105 LEU A C 1
ATOM 795 O O . LEU A 1 105 ? 0.525 1.966 0.954 1.00 97.62 105 LEU A O 1
ATOM 799 N N . LEU A 1 106 ? -0.448 2.452 -1.022 1.00 97.94 106 LEU A N 1
ATOM 800 C CA . LEU A 1 106 ? 0.473 1.709 -1.867 1.00 97.94 106 LEU A CA 1
ATOM 801 C C . LEU A 1 106 ? 1.170 2.689 -2.809 1.00 97.94 106 LEU A C 1
ATOM 803 O O . LEU A 1 106 ? 0.506 3.362 -3.597 1.00 97.94 106 LEU A O 1
ATOM 807 N N . ALA A 1 107 ? 2.495 2.770 -2.734 1.00 97.56 107 ALA A N 1
ATOM 808 C CA . ALA A 1 107 ? 3.315 3.482 -3.709 1.00 97.56 107 ALA A CA 1
ATOM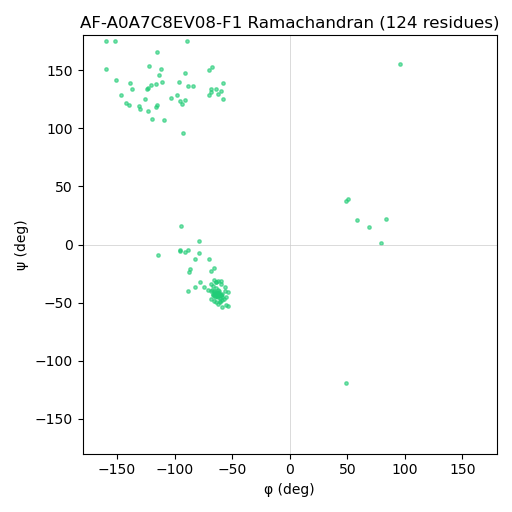 809 C C . ALA A 1 107 ? 3.981 2.474 -4.646 1.00 97.56 107 ALA A C 1
ATOM 811 O O . ALA A 1 107 ? 4.653 1.565 -4.170 1.00 97.56 107 ALA A O 1
ATOM 812 N N . VAL A 1 108 ? 3.810 2.635 -5.957 1.00 97.81 108 VAL A N 1
ATOM 813 C CA . VAL A 1 108 ? 4.333 1.723 -6.982 1.00 97.81 108 VAL A CA 1
ATOM 814 C C . VAL A 1 108 ? 5.350 2.461 -7.842 1.00 97.81 108 VAL A C 1
ATOM 816 O O . VAL A 1 108 ? 5.017 3.426 -8.531 1.00 97.81 108 VAL A O 1
ATOM 819 N N . VAL A 1 109 ? 6.590 1.985 -7.829 1.00 96.50 109 VAL A N 1
ATOM 820 C CA . VAL A 1 109 ? 7.717 2.575 -8.547 1.00 96.50 109 VAL A CA 1
ATOM 821 C C . VAL A 1 109 ? 8.099 1.655 -9.701 1.00 96.50 109 VAL A C 1
ATOM 823 O O . VAL A 1 109 ? 8.647 0.570 -9.532 1.00 96.50 109 VAL A O 1
ATOM 826 N N . THR A 1 110 ? 7.769 2.085 -10.917 1.00 96.50 110 THR A N 1
ATOM 827 C CA . THR A 1 110 ? 8.111 1.366 -12.146 1.00 96.50 110 THR A CA 1
ATOM 828 C C . THR A 1 110 ? 8.061 2.294 -13.354 1.00 96.50 110 THR A C 1
ATOM 830 O O . THR A 1 110 ? 7.266 3.235 -13.397 1.00 96.50 110 THR A O 1
ATOM 833 N N . PHE A 1 111 ? 8.874 1.984 -14.365 1.00 94.75 111 PHE A N 1
ATOM 834 C CA . PHE A 1 111 ? 8.834 2.634 -15.677 1.00 94.75 111 PHE A CA 1
ATOM 835 C C . PHE A 1 111 ? 7.700 2.109 -16.576 1.00 94.75 111 PHE A C 1
ATOM 837 O O . PHE A 1 111 ? 7.479 2.643 -17.659 1.00 94.75 111 PHE A O 1
ATOM 844 N N . ASN A 1 112 ? 6.985 1.057 -16.160 1.00 96.81 112 ASN A N 1
ATOM 845 C CA . ASN A 1 112 ? 5.839 0.528 -16.893 1.00 96.81 112 ASN A CA 1
ATOM 846 C C . ASN A 1 112 ? 4.531 1.160 -16.393 1.00 96.81 112 ASN A C 1
ATOM 848 O O . ASN A 1 112 ? 3.924 0.694 -15.427 1.00 96.81 112 ASN A O 1
ATOM 852 N N . ASP A 1 113 ? 4.075 2.202 -17.086 1.00 96.00 113 ASP A N 1
ATOM 853 C CA . ASP A 1 113 ? 2.858 2.942 -16.737 1.00 96.00 113 ASP A CA 1
ATOM 854 C C . ASP A 1 113 ? 1.583 2.081 -16.731 1.00 96.00 113 ASP A C 1
ATOM 856 O O . ASP A 1 113 ? 0.667 2.332 -15.945 1.00 96.00 113 ASP A O 1
ATOM 860 N N . ASP A 1 114 ? 1.489 1.078 -17.612 1.00 96.81 114 ASP A N 1
ATOM 861 C CA . ASP A 1 114 ? 0.327 0.182 -17.645 1.00 96.81 114 ASP A CA 1
ATOM 862 C C . ASP A 1 114 ? 0.286 -0.706 -16.404 1.00 96.81 114 ASP A C 1
ATOM 864 O O . ASP A 1 114 ? -0.741 -0.782 -15.725 1.00 96.81 114 ASP A O 1
ATOM 868 N N . LEU A 1 115 ? 1.428 -1.310 -16.062 1.00 97.12 115 LEU A N 1
ATOM 869 C CA . LEU A 1 115 ? 1.557 -2.109 -14.851 1.00 97.12 115 LEU A CA 1
ATOM 870 C C . LEU A 1 115 ? 1.242 -1.267 -13.613 1.00 97.12 115 LEU A C 1
ATOM 872 O O . LEU A 1 115 ? 0.420 -1.684 -12.801 1.00 97.12 115 LEU A O 1
ATOM 876 N N . ARG A 1 116 ? 1.816 -0.062 -13.512 1.00 97.75 116 ARG A N 1
ATOM 877 C CA . ARG A 1 116 ? 1.567 0.870 -12.405 1.00 97.75 116 ARG A CA 1
ATOM 878 C C . ARG A 1 116 ? 0.076 1.136 -12.208 1.00 97.75 116 ARG A C 1
ATOM 880 O O . ARG A 1 116 ? -0.456 0.896 -11.128 1.00 97.75 116 ARG A O 1
ATOM 887 N N . ARG A 1 117 ? -0.627 1.541 -13.272 1.00 96.69 117 ARG A N 1
ATOM 888 C CA . ARG A 1 117 ? -2.073 1.812 -13.217 1.00 96.69 117 ARG A CA 1
ATOM 889 C C . ARG A 1 117 ? -2.887 0.579 -12.840 1.00 96.69 117 ARG A C 1
ATOM 891 O O . ARG A 1 117 ? -3.860 0.706 -12.102 1.00 96.69 117 ARG A O 1
ATOM 898 N N . ARG A 1 118 ? -2.530 -0.599 -13.355 1.00 97.56 118 ARG A N 1
ATOM 899 C CA . ARG A 1 118 ? -3.233 -1.850 -13.038 1.00 97.56 118 ARG A CA 1
ATOM 900 C C . ARG A 1 118 ? -3.053 -2.247 -11.576 1.00 97.56 118 ARG A C 1
ATOM 902 O O . ARG A 1 118 ? -4.041 -2.617 -10.952 1.00 97.56 118 ARG A O 1
ATOM 909 N N . VAL A 1 119 ? -1.836 -2.136 -11.043 1.00 97.88 119 VAL A N 1
ATOM 910 C CA . VAL A 1 119 ? -1.532 -2.419 -9.632 1.00 97.88 119 VAL A CA 1
ATOM 911 C C . VAL A 1 119 ? -2.296 -1.459 -8.723 1.00 97.88 119 VAL A C 1
ATOM 913 O O . VAL A 1 119 ? -3.032 -1.914 -7.853 1.00 97.88 119 VAL A O 1
ATOM 916 N N . CYS A 1 120 ? -2.202 -0.148 -8.973 1.00 97.81 120 CYS A N 1
ATOM 917 C CA . CYS A 1 120 ? -2.916 0.865 -8.194 1.00 97.81 120 CYS A CA 1
ATOM 918 C C . CYS A 1 120 ? -4.435 0.628 -8.193 1.00 97.81 120 CYS A C 1
ATOM 920 O O . CYS A 1 120 ? -5.048 0.617 -7.132 1.00 97.81 120 CYS A O 1
ATOM 922 N N . ARG A 1 121 ? -5.044 0.371 -9.360 1.00 97.25 121 ARG A N 1
ATOM 923 C CA . ARG A 1 121 ? -6.494 0.120 -9.455 1.00 97.25 121 ARG A CA 1
ATOM 924 C C . ARG A 1 121 ? -6.933 -1.152 -8.744 1.00 97.25 121 ARG A C 1
ATOM 926 O O . ARG A 1 121 ? -7.987 -1.146 -8.124 1.00 97.25 121 ARG A O 1
ATOM 933 N N . ALA A 1 122 ? -6.160 -2.230 -8.866 1.00 97.31 122 ALA A N 1
ATOM 934 C CA . ALA A 1 122 ? -6.474 -3.476 -8.179 1.00 97.31 122 ALA A CA 1
ATOM 935 C C . ALA A 1 122 ? -6.440 -3.273 -6.664 1.00 97.31 122 ALA A C 1
ATOM 937 O O . ALA A 1 122 ? -7.394 -3.638 -5.986 1.00 97.31 122 ALA A O 1
ATOM 938 N N . PHE A 1 123 ? -5.406 -2.592 -6.165 1.00 97.81 123 PHE A N 1
ATOM 939 C CA . PHE A 1 123 ? -5.286 -2.249 -4.754 1.00 97.81 123 PHE A CA 1
ATOM 940 C C . PHE A 1 123 ? -6.454 -1.396 -4.242 1.00 97.81 123 PHE A C 1
ATOM 942 O O . PHE A 1 123 ? -6.969 -1.673 -3.166 1.00 97.81 123 PHE A O 1
ATOM 949 N N . GLU A 1 124 ? -6.910 -0.391 -4.996 1.00 96.38 124 GLU A N 1
ATOM 950 C CA . GLU A 1 124 ? -8.066 0.447 -4.618 1.00 96.38 124 GLU A CA 1
ATOM 951 C C . GLU A 1 124 ? -9.397 -0.318 -4.582 1.00 96.38 124 GLU A C 1
ATOM 953 O O . GLU A 1 124 ? -10.348 0.157 -3.965 1.00 96.38 124 GLU A O 1
ATOM 958 N N . SER A 1 125 ? -9.479 -1.469 -5.257 1.00 94.62 125 SER A N 1
ATOM 959 C CA . SER A 1 125 ? -10.700 -2.279 -5.343 1.00 94.62 125 SER A CA 1
ATOM 960 C C . SER A 1 125 ? -10.797 -3.420 -4.331 1.00 94.62 125 SER A C 1
ATOM 962 O O . SER A 1 125 ? -11.831 -4.088 -4.309 1.00 94.62 125 SER A O 1
ATOM 964 N N . LEU A 1 126 ? -9.741 -3.655 -3.542 1.00 91.44 126 LEU A N 1
ATOM 965 C CA . LEU A 1 126 ? -9.738 -4.652 -2.461 1.00 91.44 126 LEU A CA 1
ATOM 966 C C . LEU A 1 126 ? -10.693 -4.257 -1.323 1.00 91.44 126 LEU A C 1
ATOM 968 O O . LEU A 1 126 ? -11.274 -5.172 -0.708 1.00 91.44 126 LEU A O 1
#

Mean predicted aligned error: 7.71 Å

Foldseek 3Di:
DVVVVVVVVVVVVCVVVCVVCVVVDDDDQDPVNLVVLLVVLVWDKAPWDWDPPDPQQFNTWIWIATNNWTKIKGFHPDPVSQVVVLVVLCVVQNNLQWADADRMIMGTHDPDSVSSNSSRVSSNVD

Secondary structure (DSSP, 8-state):
-HHHHHHHHHHHHHHHHHHHHGGGSPPPP-HHHHHHHHHHTTPPEEEEEE-SS-STT-SEEEEEEETTEEEEEEE-S-HHHHHHHHHHHHHHH-GGGEEEETTEEEEEE-S-HHHHHHHHHHHHT-

Nearest PDB structures (foldseek):
  3b77-assembly2_F  TM=4.613E-01  e=5.005E+00  Exiguobacterium sibiricum 255-15
  3b77-assembly1_B  TM=4.356E-01  e=3.945E+00  Exiguobacterium sibiricum 255-15
  3b77-assembly2_E  TM=4.609E-01  e=6.349E+00  Exiguobacterium sibiricum 255-15
  3b77-assembly1_A  TM=4.333E-01  e=9.071E+00  Exiguobacterium sibiricum 255-15
  4ba2-assembly1_A  TM=2.434E-01  e=1.617E+00  Saccharolobus solfataricus

Sequence (126 aa):
MKRALIVSLIVAALLILIPVLAPLFPSQLTVEGIEEGMIGHGFTIGNEQTVDPPEAGAITQKAMTVNGADAYLYQFDSELKLEAQRKLLKSSFGDDSVARNQMFLLAVVTFNDDLRRRVCRAFESL